Protein AF-A0AAX2J5R1-F1 (afdb_monomer)

Organism: Kingella kingae (NCBI:txid504)

Secondary structure (DSSP, 8-state):
-PPPSS--HHHHHHHHHHHHHHHHTT-BTPPPGGGHHHHHHHHHHHHGGG-SS--HHHHTTHHHHHHHHHHTS-SBPPPHHHHHHH-PPPPPPHHHHHHSS-PPPPPHHHHHHHHHHHHHHHHHHHHHT-----S----

Foldseek 3Di:
DAFDPFDDPLVLVLVLVLLVLLVVVVAAPDDDPVCSVVVSVVLRVLCRVLPSDDDCVFQNCQLNQLSVVCVVDPRHRDDSVSSSVSRDDGDPDVVVVVVVPPDPDDDPVRVVVVVVVVVVVVVVVVVVVDDDPPDDDDD

Radius of gyration: 28.24 Å; Cα contacts (8 Å, |Δi|>4): 88; chains: 1; bounding box: 69×56×60 Å

Solvent-accessible surface area (backbone atoms only — not comparable to full-atom values): 8626 Å² total; per-residue (Å²): 135,77,65,57,94,65,72,56,69,75,59,44,50,43,51,50,55,41,50,49,56,55,59,72,66,64,31,58,82,52,78,62,85,87,45,52,65,61,48,51,54,55,47,51,63,66,52,38,80,80,42,67,68,91,48,66,91,61,44,68,59,30,61,54,47,6,42,58,55,51,65,76,73,56,79,44,49,82,52,68,72,61,38,60,72,46,42,59,78,68,70,76,54,75,64,56,64,60,63,68,54,68,73,74,81,74,50,73,71,54,51,51,52,51,51,54,50,50,52,53,51,53,53,50,52,58,54,70,70,59,73,85,93,78,87,87,78,88,132

Mean predicted aligned error: 13.63 Å

Sequence (139 aa):
MKPPRKMPDWAYNQMIEGLQKLLVLRLQGAPPADAIVALASVWEEALIPHTWFYDRDLDHNRLPTAFKRVIQHAEKWVQPAQVIREIPPRSESAVSGLIEQKQPALSEAERERNRQYIQQLLNTIARAKRPNDSEFTSN

Structure (mmCIF, N/CA/C/O backbone):
data_AF-A0AAX2J5R1-F1
#
_entry.id   AF-A0AAX2J5R1-F1
#
loop_
_atom_site.group_PDB
_atom_site.id
_atom_site.type_symbol
_atom_site.label_atom_id
_atom_site.label_alt_id
_atom_site.label_comp_id
_atom_site.label_asym_id
_atom_site.label_entity_id
_atom_site.label_seq_id
_atom_site.pdbx_PDB_ins_code
_atom_site.Cartn_x
_atom_site.Cartn_y
_atom_site.Cartn_z
_atom_site.occupancy
_atom_site.B_iso_or_equiv
_atom_site.auth_seq_id
_atom_site.auth_comp_id
_atom_site.auth_asym_id
_atom_site.auth_atom_id
_atom_site.pdbx_PDB_model_num
ATOM 1 N N . MET A 1 1 ? -18.623 11.576 6.889 1.00 58.16 1 MET A N 1
ATOM 2 C CA . MET A 1 1 ? -17.312 12.149 6.493 1.00 58.16 1 MET A CA 1
ATOM 3 C C . MET A 1 1 ? -17.075 11.849 5.019 1.00 58.16 1 MET A C 1
ATOM 5 O O . MET A 1 1 ? -17.608 10.855 4.558 1.00 58.16 1 MET A O 1
ATOM 9 N N . LYS A 1 2 ? -16.384 12.709 4.262 1.00 58.34 2 LYS A N 1
ATOM 10 C CA . LYS A 1 2 ? -16.051 12.441 2.847 1.00 58.34 2 LYS A CA 1
ATOM 11 C C . LYS A 1 2 ? -14.766 11.595 2.786 1.00 58.34 2 LYS A C 1
ATOM 13 O O . LYS A 1 2 ? -13.919 11.817 3.651 1.00 58.34 2 LYS A O 1
ATOM 18 N N . PRO A 1 3 ? -14.611 10.674 1.817 1.00 63.94 3 PRO A N 1
ATOM 19 C CA . PRO A 1 3 ? -13.367 9.922 1.658 1.00 63.94 3 PRO A CA 1
ATOM 20 C C . PRO A 1 3 ? -12.181 10.877 1.429 1.00 63.94 3 PRO A C 1
ATOM 22 O O . PRO A 1 3 ? -12.381 11.973 0.880 1.00 63.94 3 PRO A O 1
ATOM 25 N N . PRO A 1 4 ? -10.961 10.504 1.858 1.00 68.88 4 PRO A N 1
ATOM 26 C CA . PRO A 1 4 ? -9.776 11.315 1.624 1.00 68.88 4 PRO A CA 1
ATOM 27 C C . PRO A 1 4 ? -9.576 11.506 0.120 1.00 68.88 4 PRO A C 1
ATOM 29 O O . PRO A 1 4 ? -9.775 10.588 -0.664 1.00 68.88 4 PRO A O 1
ATOM 32 N N . ARG A 1 5 ? -9.210 12.721 -0.296 1.00 80.81 5 ARG A N 1
ATOM 33 C CA . ARG A 1 5 ? -8.926 13.025 -1.713 1.00 80.81 5 ARG A CA 1
ATOM 34 C C . ARG A 1 5 ? -7.490 12.695 -2.117 1.00 80.81 5 ARG A C 1
ATOM 36 O O . ARG A 1 5 ? -7.199 12.691 -3.305 1.00 80.81 5 ARG A O 1
ATOM 43 N N . LYS A 1 6 ? -6.615 12.505 -1.127 1.00 87.25 6 LYS A N 1
ATOM 44 C CA . LYS A 1 6 ? -5.189 12.199 -1.255 1.00 87.25 6 LYS A CA 1
ATOM 45 C C . LYS A 1 6 ? -4.742 11.343 -0.080 1.00 87.25 6 LYS A C 1
ATOM 47 O O . LYS A 1 6 ? -5.335 11.434 1.001 1.00 87.25 6 LYS A O 1
ATOM 52 N N . MET A 1 7 ? -3.699 10.552 -0.283 1.00 91.69 7 MET A N 1
ATOM 53 C CA . MET A 1 7 ? -3.024 9.870 0.814 1.00 91.69 7 MET A CA 1
ATOM 54 C C . MET A 1 7 ? -2.271 10.874 1.695 1.00 91.69 7 MET A C 1
ATOM 56 O O . MET A 1 7 ? -1.771 11.877 1.188 1.00 91.69 7 MET A O 1
ATOM 60 N N . PRO A 1 8 ? -2.144 10.623 3.008 1.00 93.06 8 PRO A N 1
ATOM 61 C CA . PRO A 1 8 ? -1.163 11.338 3.814 1.00 93.06 8 PRO A CA 1
ATOM 62 C C . PRO A 1 8 ? 0.259 10.960 3.374 1.00 93.06 8 PRO A C 1
ATOM 64 O O . PRO A 1 8 ? 0.503 9.811 3.000 1.00 93.06 8 PRO A O 1
ATOM 67 N N . ASP A 1 9 ? 1.208 11.892 3.498 1.00 94.81 9 ASP A N 1
ATOM 68 C CA . ASP A 1 9 ? 2.588 11.737 3.005 1.00 94.81 9 ASP A CA 1
ATOM 69 C C . ASP A 1 9 ? 3.258 10.434 3.458 1.00 94.81 9 ASP A C 1
ATOM 71 O O . ASP A 1 9 ? 3.946 9.774 2.685 1.00 94.81 9 ASP A O 1
ATOM 75 N N . TRP A 1 10 ? 3.026 10.011 4.704 1.00 94.75 10 TRP A N 1
ATOM 76 C CA . TRP A 1 10 ? 3.605 8.772 5.223 1.00 94.75 10 TRP A CA 1
ATOM 77 C C . TRP A 1 10 ? 3.081 7.523 4.496 1.00 94.75 10 TRP A C 1
ATOM 79 O O . TRP A 1 10 ? 3.854 6.599 4.257 1.00 94.75 10 TRP A O 1
ATOM 89 N N . ALA A 1 11 ? 1.798 7.486 4.124 1.00 94.38 11 ALA A N 1
ATOM 90 C CA . ALA A 1 11 ? 1.197 6.361 3.406 1.00 94.38 11 ALA A CA 1
ATOM 91 C C . ALA A 1 11 ? 1.569 6.415 1.921 1.00 94.38 11 ALA A C 1
ATOM 93 O O . ALA A 1 11 ? 1.868 5.387 1.313 1.00 94.38 11 ALA A O 1
ATOM 94 N N . TYR A 1 12 ? 1.622 7.627 1.361 1.00 95.31 12 TYR A N 1
ATOM 95 C CA . TYR A 1 12 ? 2.109 7.865 0.009 1.00 95.31 12 TYR A CA 1
ATOM 96 C C . TYR A 1 12 ? 3.553 7.368 -0.155 1.00 95.31 12 TYR A C 1
ATOM 98 O O . TYR A 1 12 ? 3.846 6.617 -1.081 1.00 95.31 12 TYR A O 1
ATOM 106 N N . ASN A 1 13 ? 4.446 7.681 0.787 1.00 96.06 13 ASN A N 1
ATOM 107 C CA . ASN A 1 13 ? 5.833 7.207 0.751 1.00 96.06 13 ASN A CA 1
ATOM 108 C C . ASN A 1 13 ? 5.925 5.675 0.794 1.00 96.06 13 ASN A C 1
ATOM 110 O O . ASN A 1 13 ? 6.693 5.088 0.037 1.00 96.06 13 ASN A O 1
ATOM 114 N N . GLN A 1 14 ? 5.087 5.007 1.592 1.00 96.25 14 GLN A N 1
ATOM 115 C CA . GLN A 1 14 ? 5.017 3.540 1.613 1.00 96.25 14 GLN A CA 1
ATOM 116 C C . GLN A 1 14 ? 4.546 2.948 0.283 1.00 96.25 14 GLN A C 1
ATOM 118 O O . GLN A 1 14 ? 5.052 1.909 -0.147 1.00 96.25 14 GLN A O 1
ATOM 123 N N . MET A 1 15 ? 3.585 3.601 -0.376 1.00 96.38 15 MET A N 1
ATOM 124 C CA . MET A 1 15 ? 3.161 3.227 -1.722 1.00 96.38 15 MET A CA 1
ATOM 125 C C . MET A 1 15 ? 4.324 3.362 -2.710 1.00 96.38 15 MET A C 1
ATOM 127 O O . MET A 1 15 ? 4.589 2.422 -3.457 1.00 96.38 15 MET A O 1
ATOM 131 N N . ILE A 1 16 ? 5.051 4.483 -2.685 1.00 96.50 16 ILE A N 1
ATOM 132 C CA . ILE A 1 16 ? 6.218 4.709 -3.549 1.00 96.50 16 ILE A CA 1
ATOM 133 C C . ILE A 1 16 ? 7.304 3.654 -3.310 1.00 96.50 16 ILE A C 1
ATOM 135 O O . ILE A 1 16 ? 7.795 3.068 -4.272 1.00 96.50 16 ILE A O 1
ATOM 139 N N . GLU A 1 17 ? 7.640 3.344 -2.058 1.00 96.44 17 GLU A N 1
ATOM 140 C CA . GLU A 1 17 ? 8.600 2.282 -1.727 1.00 96.44 17 GLU A CA 1
ATOM 141 C C . GLU A 1 17 ? 8.151 0.908 -2.253 1.00 96.44 17 GLU A C 1
ATOM 143 O O . GLU A 1 17 ? 8.959 0.120 -2.751 1.00 96.44 17 GLU A O 1
ATOM 148 N N . GLY A 1 18 ? 6.855 0.601 -2.156 1.00 96.25 18 GLY A N 1
ATOM 149 C CA . GLY A 1 18 ? 6.265 -0.612 -2.720 1.00 96.25 18 GLY A CA 1
ATOM 150 C C . GLY A 1 18 ? 6.390 -0.678 -4.243 1.00 96.25 18 GLY A C 1
ATOM 151 O O . GLY A 1 18 ? 6.833 -1.691 -4.789 1.00 96.25 18 GLY A O 1
ATOM 152 N N . LEU A 1 19 ? 6.071 0.421 -4.928 1.00 96.00 19 LEU A N 1
ATOM 153 C CA . LEU A 1 19 ? 6.209 0.549 -6.380 1.00 96.00 19 LEU A CA 1
ATOM 154 C C . LEU A 1 19 ? 7.664 0.416 -6.835 1.00 96.00 19 LEU A C 1
ATOM 156 O O . LEU A 1 19 ? 7.939 -0.275 -7.814 1.00 96.00 19 LEU A O 1
ATOM 160 N N . GLN A 1 20 ? 8.606 1.015 -6.107 1.00 95.00 20 GLN A N 1
ATOM 161 C CA . GLN A 1 20 ? 10.036 0.876 -6.381 1.00 95.00 20 GLN A CA 1
ATOM 162 C C . GLN A 1 20 ? 10.482 -0.588 -6.313 1.00 95.00 20 GLN A C 1
ATOM 164 O O . GLN A 1 20 ? 11.194 -1.044 -7.206 1.00 95.00 20 GLN A O 1
ATOM 169 N N . LYS A 1 21 ? 10.013 -1.357 -5.318 1.00 94.94 21 LYS A N 1
ATOM 170 C CA . LYS A 1 21 ? 10.299 -2.802 -5.229 1.00 94.94 21 LYS A CA 1
ATOM 171 C C . LYS A 1 21 ? 9.797 -3.551 -6.462 1.00 94.94 21 LYS A C 1
ATOM 173 O O . LYS A 1 21 ? 10.544 -4.345 -7.023 1.00 94.94 21 LYS A O 1
ATOM 178 N N . LEU A 1 22 ? 8.576 -3.269 -6.922 1.00 95.06 22 LEU A N 1
ATOM 179 C CA . LEU A 1 22 ? 8.032 -3.881 -8.141 1.00 95.06 22 LEU A CA 1
ATOM 180 C C . LEU A 1 22 ? 8.846 -3.516 -9.390 1.00 95.06 22 LEU A C 1
ATOM 182 O O . LEU A 1 22 ? 9.122 -4.381 -10.221 1.00 95.06 22 LEU A O 1
ATOM 186 N N . LEU A 1 23 ? 9.259 -2.253 -9.521 1.00 93.50 23 LEU A N 1
ATOM 187 C CA . LEU A 1 23 ? 10.062 -1.778 -10.654 1.00 93.50 23 LEU A CA 1
ATOM 188 C C . LEU A 1 23 ? 11.450 -2.431 -10.698 1.00 93.50 23 LEU A C 1
ATOM 190 O O . LEU A 1 23 ? 11.943 -2.749 -11.782 1.00 93.50 23 LEU A O 1
ATOM 194 N N . VAL A 1 24 ? 12.063 -2.675 -9.536 1.00 93.50 24 VAL A N 1
ATOM 195 C CA . VAL A 1 24 ? 13.361 -3.362 -9.426 1.00 93.50 24 VAL A CA 1
ATOM 196 C C . VAL A 1 24 ? 13.287 -4.804 -9.931 1.00 93.50 24 VAL A C 1
ATOM 198 O O . VAL A 1 24 ? 14.243 -5.269 -10.547 1.00 93.50 24 VAL A O 1
ATOM 201 N N . LEU A 1 25 ? 12.156 -5.492 -9.749 1.00 92.75 25 LEU A N 1
ATOM 202 C CA . LEU A 1 25 ? 11.974 -6.868 -10.230 1.00 92.75 25 LEU A CA 1
ATOM 203 C C . LEU A 1 25 ? 11.920 -6.981 -11.762 1.00 92.75 25 LEU A C 1
ATOM 205 O O . LEU A 1 25 ? 12.078 -8.081 -12.283 1.00 92.75 25 LEU A O 1
ATOM 209 N N . ARG A 1 26 ? 11.690 -5.871 -12.486 1.00 91.50 26 ARG A N 1
ATOM 210 C CA . ARG A 1 26 ? 11.619 -5.829 -13.963 1.00 91.50 26 ARG A CA 1
ATOM 211 C C . ARG A 1 26 ? 10.681 -6.892 -14.555 1.00 91.50 26 ARG A C 1
ATOM 213 O O . ARG A 1 26 ? 10.963 -7.478 -15.598 1.00 91.50 26 ARG A O 1
ATOM 220 N N . LEU A 1 27 ? 9.559 -7.130 -13.878 1.00 92.50 27 LEU A N 1
ATOM 221 C CA . LEU A 1 27 ? 8.585 -8.149 -14.262 1.00 92.50 27 LEU A CA 1
ATOM 222 C C . LEU A 1 27 ? 8.027 -7.894 -15.666 1.00 92.50 27 LEU A C 1
ATOM 224 O O . LEU A 1 27 ? 7.902 -6.751 -16.111 1.00 92.50 27 LEU A O 1
ATOM 228 N N . GLN A 1 28 ? 7.624 -8.966 -16.349 1.00 95.38 28 GLN A N 1
ATOM 229 C CA . GLN A 1 28 ? 6.971 -8.849 -17.649 1.00 95.38 28 GLN A CA 1
ATOM 230 C C . GLN A 1 28 ? 5.726 -7.951 -17.544 1.00 95.38 28 GLN A C 1
ATOM 232 O O . GLN A 1 28 ? 4.866 -8.163 -16.687 1.00 95.38 28 GLN A O 1
ATOM 237 N N . GLY A 1 29 ? 5.627 -6.965 -18.439 1.00 93.94 29 GLY A N 1
ATOM 238 C CA . GLY A 1 29 ? 4.540 -5.982 -18.440 1.00 93.94 29 GLY A CA 1
ATOM 239 C C . GLY A 1 29 ? 4.752 -4.805 -17.485 1.00 93.94 29 GLY A C 1
ATOM 240 O O . GLY A 1 29 ? 3.811 -4.045 -17.269 1.00 93.94 29 GLY A O 1
ATOM 241 N N . ALA A 1 30 ? 5.950 -4.652 -16.905 1.00 92.94 30 ALA A N 1
ATOM 242 C CA . ALA A 1 30 ? 6.279 -3.483 -16.100 1.00 92.94 30 ALA A CA 1
ATOM 243 C C . ALA A 1 30 ? 6.200 -2.192 -16.938 1.00 92.94 30 ALA A C 1
ATOM 245 O O . ALA A 1 30 ? 6.584 -2.197 -18.112 1.00 92.94 30 ALA A O 1
ATOM 246 N N . PRO A 1 31 ? 5.726 -1.084 -16.346 1.00 91.81 31 PRO A N 1
ATOM 247 C CA . PRO A 1 31 ? 5.688 0.205 -17.017 1.00 91.81 31 PRO A CA 1
ATOM 248 C C . PRO A 1 31 ? 7.109 0.711 -17.315 1.00 91.81 31 PRO A C 1
ATOM 250 O O . PRO A 1 31 ? 8.069 0.327 -16.634 1.00 91.81 31 PRO A O 1
ATOM 253 N N . PRO A 1 32 ? 7.265 1.589 -18.319 1.00 88.69 32 PRO A N 1
ATOM 254 C CA . PRO A 1 32 ? 8.552 2.195 -18.622 1.00 88.69 32 PRO A CA 1
ATOM 255 C C . PRO A 1 32 ? 8.993 3.145 -17.494 1.00 88.69 32 PRO A C 1
ATOM 257 O O . PRO A 1 32 ? 8.185 3.633 -16.701 1.00 88.69 32 PRO A O 1
ATOM 260 N N . ALA A 1 33 ? 10.303 3.385 -17.394 1.00 79.31 33 ALA A N 1
ATOM 261 C CA . ALA A 1 33 ? 10.897 4.114 -16.268 1.00 79.31 33 ALA A CA 1
ATOM 262 C C . ALA A 1 33 ? 10.506 5.603 -16.216 1.00 79.31 33 ALA A C 1
ATOM 264 O O . ALA A 1 33 ? 10.548 6.215 -15.155 1.00 79.31 33 ALA A O 1
ATOM 265 N N . ASP A 1 34 ? 10.114 6.188 -17.340 1.00 85.94 34 ASP A N 1
ATOM 266 C CA . ASP A 1 34 ? 9.620 7.562 -17.447 1.00 85.94 34 ASP A CA 1
ATOM 267 C C . ASP A 1 34 ? 8.155 7.712 -16.994 1.00 85.94 34 ASP A C 1
ATOM 269 O O . ASP A 1 34 ? 7.714 8.817 -16.683 1.00 85.94 34 ASP A O 1
ATOM 273 N N . ALA A 1 35 ? 7.410 6.610 -16.853 1.00 89.44 35 ALA A N 1
ATOM 274 C CA . ALA A 1 35 ? 6.014 6.621 -16.417 1.00 89.44 35 ALA A CA 1
ATOM 275 C C . ALA A 1 35 ? 5.827 6.626 -14.885 1.00 89.44 35 ALA A C 1
ATOM 277 O O . ALA A 1 35 ? 4.696 6.504 -14.418 1.00 89.44 35 ALA A O 1
ATOM 278 N N . ILE A 1 36 ? 6.890 6.774 -14.081 1.00 86.69 36 ILE A N 1
ATOM 279 C CA . ILE A 1 36 ? 6.828 6.651 -12.608 1.00 86.69 36 ILE A CA 1
ATOM 280 C C . ILE A 1 36 ? 5.820 7.622 -11.978 1.00 86.69 36 ILE A C 1
ATOM 282 O O . ILE A 1 36 ? 5.068 7.228 -11.088 1.00 86.69 36 ILE A O 1
ATOM 286 N N . VAL A 1 37 ? 5.775 8.876 -12.439 1.00 89.69 37 VAL A N 1
ATOM 287 C CA . VAL A 1 37 ? 4.858 9.888 -11.883 1.00 89.69 37 VAL A CA 1
ATOM 288 C C . VAL A 1 37 ? 3.403 9.518 -12.170 1.00 89.69 37 VAL A C 1
ATOM 2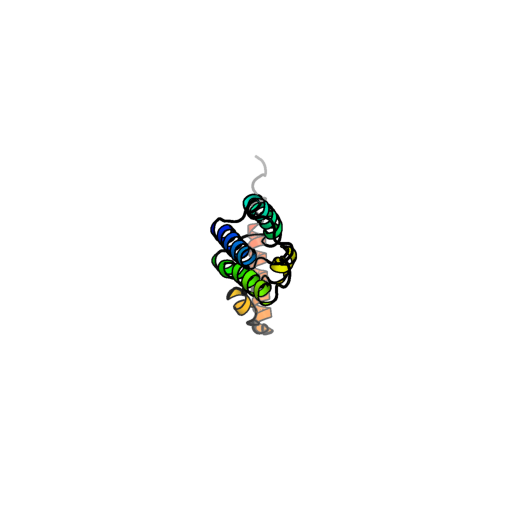90 O O . VAL A 1 37 ? 2.581 9.498 -11.258 1.00 89.69 37 VAL A O 1
ATOM 293 N N . ALA A 1 38 ? 3.098 9.158 -13.420 1.00 92.56 38 ALA A N 1
ATOM 294 C CA . ALA A 1 38 ? 1.756 8.735 -13.815 1.00 92.56 38 ALA A CA 1
ATOM 295 C C . ALA A 1 38 ? 1.336 7.447 -13.089 1.00 92.56 38 ALA A C 1
ATOM 297 O O . ALA A 1 38 ? 0.203 7.335 -12.625 1.00 92.56 38 ALA A O 1
ATOM 298 N N . LEU A 1 39 ? 2.269 6.503 -12.932 1.00 94.12 39 LEU A N 1
ATOM 299 C CA 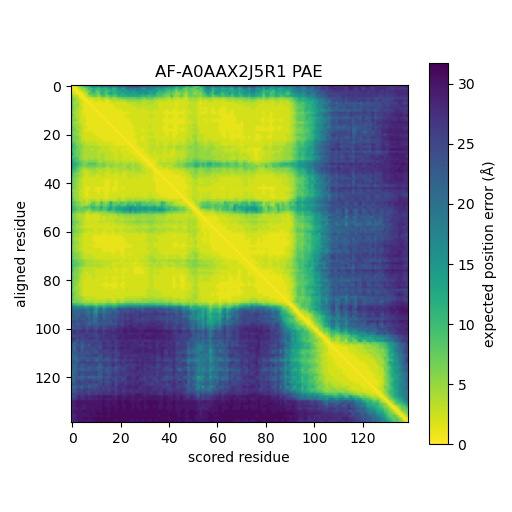. LEU A 1 39 ? 2.060 5.275 -12.176 1.00 94.12 39 LEU A CA 1
ATOM 300 C C . LEU A 1 39 ? 1.682 5.581 -10.724 1.00 94.12 39 LEU A C 1
ATOM 302 O O . LEU A 1 39 ? 0.680 5.061 -10.243 1.00 94.12 39 LEU A O 1
ATOM 306 N N . ALA A 1 40 ? 2.439 6.440 -10.040 1.00 94.00 40 ALA A N 1
ATOM 307 C CA . ALA A 1 40 ? 2.148 6.820 -8.661 1.00 94.00 40 ALA A CA 1
ATOM 308 C C . ALA A 1 40 ? 0.753 7.445 -8.519 1.00 94.00 40 ALA A C 1
ATOM 310 O O . ALA A 1 40 ? 0.018 7.064 -7.612 1.00 94.00 40 ALA A O 1
ATOM 311 N N . SER A 1 41 ? 0.354 8.334 -9.436 1.00 93.38 41 SER A N 1
ATOM 312 C CA . SER A 1 41 ? -0.983 8.946 -9.418 1.00 93.38 41 SER A CA 1
ATOM 313 C C . SER A 1 41 ? -2.108 7.922 -9.591 1.00 93.38 41 SER A C 1
ATOM 315 O O . SER A 1 41 ? -3.066 7.936 -8.824 1.00 93.38 41 SER A O 1
ATOM 317 N N . VAL A 1 42 ? -1.975 6.994 -10.547 1.00 94.38 42 VAL A N 1
ATOM 318 C CA . VAL A 1 42 ? -2.972 5.928 -10.773 1.00 94.38 42 VAL A CA 1
ATOM 319 C C . VAL A 1 42 ? -3.082 5.006 -9.557 1.00 94.38 42 VAL A C 1
ATOM 321 O O . VAL A 1 42 ? -4.175 4.591 -9.175 1.00 94.38 42 VAL A O 1
ATOM 324 N N . TRP A 1 43 ? -1.953 4.678 -8.928 1.00 95.38 43 TRP A N 1
ATOM 325 C CA . TRP A 1 43 ? -1.942 3.838 -7.734 1.00 95.38 43 TRP A CA 1
ATOM 326 C C . TRP A 1 43 ? -2.516 4.545 -6.508 1.00 95.38 43 TRP A C 1
ATOM 328 O O . TRP A 1 43 ? -3.236 3.909 -5.737 1.00 95.38 43 TRP A O 1
ATOM 338 N N . GLU A 1 44 ? -2.250 5.843 -6.348 1.00 94.25 44 GLU A N 1
ATOM 339 C CA . GLU A 1 44 ? -2.845 6.647 -5.282 1.00 94.25 44 GLU A CA 1
ATOM 340 C C . GLU A 1 44 ? -4.375 6.643 -5.408 1.00 94.25 44 GLU A C 1
ATOM 342 O O . GLU A 1 44 ? -5.079 6.320 -4.448 1.00 94.25 44 GLU A O 1
ATOM 347 N N . GLU A 1 45 ? -4.882 6.909 -6.616 1.00 92.94 45 GLU A N 1
ATOM 348 C CA . GLU A 1 45 ? -6.314 6.899 -6.924 1.00 92.94 45 GLU A CA 1
ATOM 349 C C . GLU A 1 45 ? -6.956 5.534 -6.649 1.00 92.94 45 GLU A C 1
ATOM 351 O O . GLU A 1 45 ? -8.024 5.464 -6.041 1.00 92.94 45 GLU A O 1
ATOM 356 N N . ALA A 1 46 ? -6.293 4.441 -7.032 1.00 92.94 46 ALA A N 1
ATOM 357 C CA . ALA A 1 46 ? -6.812 3.093 -6.826 1.00 92.94 46 ALA A CA 1
ATOM 358 C C . ALA A 1 46 ? -6.872 2.685 -5.343 1.00 92.94 46 ALA A C 1
ATOM 360 O O . ALA A 1 46 ? -7.756 1.929 -4.948 1.00 92.94 46 ALA A O 1
ATOM 361 N N . LEU A 1 47 ? -5.936 3.151 -4.513 1.00 91.00 47 LEU A N 1
ATOM 362 C CA . LEU A 1 47 ? -5.803 2.724 -3.115 1.00 91.00 47 LEU A CA 1
ATOM 363 C C . LEU A 1 47 ? -6.634 3.569 -2.132 1.00 91.00 47 LEU A C 1
ATOM 365 O O . LEU A 1 47 ? -7.045 3.055 -1.088 1.00 91.00 47 LEU A O 1
ATOM 369 N N . ILE A 1 48 ? -6.914 4.835 -2.455 1.00 86.88 48 ILE A N 1
ATOM 370 C CA . ILE A 1 48 ? -7.708 5.752 -1.617 1.00 86.88 48 ILE A CA 1
ATOM 371 C C . ILE A 1 48 ? -9.090 5.185 -1.223 1.00 86.88 48 ILE A C 1
ATOM 373 O O . ILE A 1 48 ? -9.416 5.216 -0.033 1.00 86.88 48 ILE A O 1
ATOM 377 N N . PRO A 1 49 ? -9.911 4.626 -2.141 1.00 78.81 49 PRO A N 1
ATOM 378 C CA . PRO A 1 49 ? -11.245 4.118 -1.805 1.00 78.81 49 PRO A CA 1
ATOM 379 C C . PRO A 1 49 ? -11.244 2.997 -0.759 1.00 78.81 49 PRO A C 1
ATOM 381 O O . PRO A 1 49 ? -12.247 2.785 -0.080 1.00 78.81 49 PRO A O 1
ATOM 384 N N . HIS A 1 50 ? -10.120 2.294 -0.599 1.00 73.25 50 HIS A N 1
ATOM 385 C CA . HIS A 1 50 ? -9.976 1.190 0.350 1.00 73.25 50 HIS A CA 1
ATOM 386 C C . HIS A 1 50 ? -9.625 1.644 1.770 1.00 73.25 50 HIS A C 1
ATOM 388 O O . HIS A 1 50 ? -9.578 0.821 2.685 1.00 73.25 50 HIS A O 1
ATOM 394 N N . THR A 1 51 ? -9.415 2.947 1.974 1.00 68.69 51 THR A N 1
ATOM 395 C CA . THR A 1 51 ? -9.123 3.517 3.287 1.00 68.69 51 THR A CA 1
ATOM 396 C C . THR A 1 51 ? -9.968 4.772 3.502 1.00 68.69 51 THR A C 1
ATOM 398 O O . THR A 1 51 ? -9.583 5.880 3.145 1.00 68.69 51 THR A O 1
ATOM 401 N N . TRP A 1 52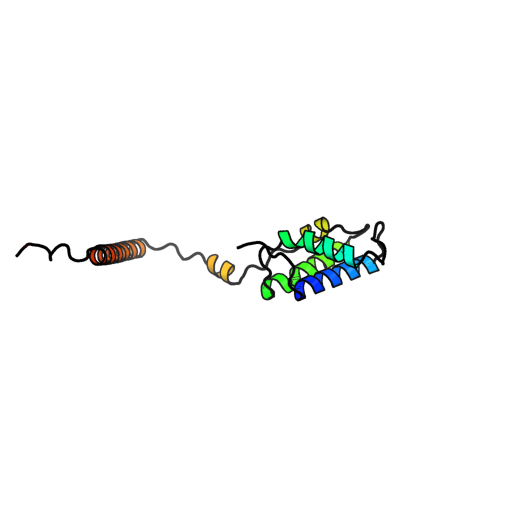 ? -11.136 4.610 4.133 1.00 68.88 52 TRP A N 1
ATOM 402 C CA . TRP A 1 52 ? -12.049 5.730 4.417 1.00 68.88 52 TRP A CA 1
ATOM 403 C C . TRP A 1 52 ? -11.428 6.822 5.308 1.00 68.88 52 TRP A C 1
ATOM 405 O O . TRP A 1 52 ? -11.854 7.974 5.284 1.00 68.88 52 TRP A O 1
ATOM 415 N N . PHE A 1 53 ? -10.427 6.459 6.107 1.00 81.50 53 PHE A N 1
ATOM 416 C CA . PHE A 1 53 ? -9.659 7.344 6.977 1.00 81.50 53 PHE A CA 1
ATOM 417 C C . PHE A 1 53 ? -8.309 6.691 7.251 1.00 81.50 53 PHE A C 1
ATOM 419 O O . PHE A 1 53 ? -8.313 5.517 7.590 1.00 81.50 53 PHE A O 1
ATOM 426 N N . TYR A 1 54 ? -7.194 7.409 7.147 1.00 85.31 54 TYR A N 1
ATOM 427 C CA . TYR A 1 54 ? -5.869 6.868 7.459 1.00 85.31 54 TYR A CA 1
ATOM 428 C C . TYR A 1 54 ? -5.532 7.086 8.934 1.00 85.31 54 TYR A C 1
ATOM 430 O O . TYR A 1 54 ? -5.439 8.227 9.381 1.00 85.31 54 TYR A O 1
ATOM 438 N N . ASP A 1 55 ? -5.300 6.000 9.662 1.00 89.25 55 ASP A N 1
ATOM 439 C CA . ASP A 1 55 ? -4.831 6.016 11.044 1.00 89.25 55 ASP A CA 1
ATOM 440 C C . ASP A 1 55 ? -3.395 5.494 11.073 1.00 89.25 55 ASP A C 1
ATOM 442 O O . ASP A 1 55 ? -3.151 4.334 10.752 1.00 89.25 55 ASP A O 1
ATOM 446 N N . ARG A 1 56 ? -2.424 6.341 11.422 1.00 89.31 56 ARG A N 1
ATOM 447 C CA . ARG A 1 56 ? -1.011 5.949 11.344 1.00 89.31 56 ARG A CA 1
ATOM 448 C C . ARG A 1 56 ? -0.696 4.763 12.259 1.00 89.31 56 ARG A C 1
ATOM 450 O O . ARG A 1 56 ? 0.028 3.864 11.837 1.00 89.31 56 ARG A O 1
ATOM 457 N N . ASP A 1 57 ? -1.254 4.719 13.461 1.00 88.62 57 ASP A N 1
ATOM 458 C CA . ASP A 1 57 ? -0.937 3.672 14.434 1.00 88.62 57 ASP A CA 1
ATOM 459 C C . ASP A 1 57 ? -1.484 2.319 13.973 1.00 88.62 57 ASP A C 1
ATOM 461 O O . ASP A 1 57 ? -0.793 1.304 14.064 1.00 88.62 57 ASP A O 1
ATOM 465 N N . LEU A 1 58 ? -2.673 2.311 13.366 1.00 88.62 58 LEU A N 1
ATOM 466 C CA . LEU A 1 58 ? -3.306 1.088 12.864 1.00 88.62 58 LEU A CA 1
ATOM 467 C C . LEU A 1 58 ? -2.855 0.688 11.451 1.00 88.62 58 LEU A C 1
ATOM 469 O O . LEU A 1 58 ? -2.875 -0.497 11.108 1.00 88.62 58 LEU A O 1
ATOM 473 N N . ASP A 1 59 ? -2.478 1.650 10.607 1.00 90.56 59 ASP A N 1
ATOM 474 C CA . ASP A 1 59 ? -2.290 1.421 9.172 1.00 90.56 59 ASP A CA 1
ATOM 475 C C . ASP A 1 59 ? -0.824 1.392 8.716 1.00 90.56 59 ASP A C 1
ATOM 477 O O . ASP A 1 59 ? -0.560 0.864 7.632 1.00 90.56 59 ASP A O 1
ATOM 481 N N . HIS A 1 60 ? 0.136 1.874 9.519 1.00 90.44 60 HIS A N 1
ATOM 482 C CA . HIS A 1 60 ? 1.538 2.032 9.093 1.00 90.44 60 HIS A CA 1
ATOM 483 C C . HIS A 1 60 ? 2.191 0.763 8.525 1.00 90.44 60 HIS A C 1
ATOM 485 O O . HIS A 1 60 ? 3.072 0.872 7.682 1.00 90.44 60 HIS A O 1
ATOM 491 N N . ASN A 1 61 ? 1.786 -0.440 8.937 1.00 92.25 61 ASN A N 1
ATOM 492 C CA . ASN A 1 61 ? 2.384 -1.681 8.427 1.00 92.25 61 ASN A CA 1
ATOM 493 C C . ASN A 1 61 ? 1.531 -2.401 7.382 1.00 92.25 61 ASN A C 1
ATOM 495 O O . ASN A 1 61 ? 1.990 -3.382 6.791 1.00 92.25 61 ASN A O 1
ATOM 499 N N . ARG A 1 62 ? 0.304 -1.943 7.118 1.00 94.38 62 ARG A N 1
ATOM 500 C CA . ARG A 1 62 ? -0.651 -2.694 6.292 1.00 94.38 62 ARG A CA 1
ATOM 501 C C . ARG A 1 62 ? -0.252 -2.692 4.820 1.00 94.38 62 ARG A C 1
ATOM 503 O O . ARG A 1 62 ? -0.109 -3.758 4.224 1.00 94.38 62 ARG A O 1
ATOM 510 N N . LEU A 1 63 ? -0.009 -1.512 4.250 1.00 94.94 63 LEU A N 1
ATOM 511 C CA . LEU A 1 63 ? 0.388 -1.385 2.848 1.00 94.94 63 LEU A CA 1
ATOM 512 C C . LEU A 1 63 ? 1.783 -1.988 2.574 1.00 94.94 63 LEU A C 1
ATOM 514 O O . LEU A 1 63 ? 1.896 -2.782 1.637 1.00 94.94 63 LEU A O 1
ATOM 518 N N . PRO A 1 64 ? 2.821 -1.751 3.408 1.00 96.69 64 PRO A N 1
ATOM 519 C CA . PRO A 1 64 ? 4.101 -2.450 3.268 1.00 96.69 64 PRO A CA 1
ATOM 520 C C . PRO A 1 64 ? 3.979 -3.979 3.312 1.00 96.69 64 PRO A C 1
ATOM 522 O O . PRO A 1 64 ? 4.653 -4.674 2.548 1.00 96.69 64 PRO A O 1
ATOM 525 N N . THR A 1 65 ? 3.105 -4.514 4.172 1.00 97.12 65 THR A N 1
ATOM 526 C CA . THR A 1 65 ? 2.845 -5.960 4.263 1.00 97.12 65 THR A CA 1
ATOM 527 C C . THR A 1 65 ? 2.208 -6.495 2.984 1.00 97.12 65 THR A C 1
ATOM 529 O O . THR A 1 65 ? 2.641 -7.534 2.490 1.00 97.12 65 THR A O 1
ATOM 532 N N . ALA A 1 66 ? 1.238 -5.777 2.414 1.00 97.06 66 ALA A N 1
ATOM 533 C CA . ALA A 1 66 ? 0.605 -6.149 1.151 1.00 97.06 66 ALA A CA 1
ATOM 534 C C . ALA A 1 66 ? 1.626 -6.233 0.008 1.00 97.06 66 ALA A C 1
ATOM 536 O O . ALA A 1 66 ? 1.711 -7.251 -0.677 1.00 97.06 66 ALA A O 1
ATOM 537 N N . PHE A 1 67 ? 2.475 -5.206 -0.134 1.00 97.81 67 PHE A N 1
ATOM 538 C CA . PHE A 1 67 ? 3.566 -5.215 -1.110 1.00 97.81 67 PHE A CA 1
ATOM 539 C C . PHE A 1 67 ? 4.535 -6.377 -0.873 1.00 97.81 67 PHE A C 1
ATOM 541 O O . PHE A 1 67 ? 4.902 -7.063 -1.821 1.00 97.81 67 PHE A O 1
ATOM 548 N N . LYS A 1 68 ? 4.921 -6.642 0.384 1.00 97.62 68 LYS A N 1
ATOM 549 C CA . LYS A 1 68 ? 5.793 -7.775 0.730 1.00 97.62 68 LYS A CA 1
ATOM 550 C C . LYS A 1 68 ? 5.185 -9.121 0.327 1.00 97.62 68 LYS A C 1
ATOM 552 O O . LYS A 1 68 ? 5.934 -9.989 -0.105 1.00 97.62 68 LYS A O 1
ATOM 557 N N . ARG A 1 69 ? 3.871 -9.304 0.479 1.00 97.75 69 ARG A N 1
ATOM 558 C CA . ARG A 1 69 ? 3.178 -10.538 0.082 1.00 97.75 69 ARG A CA 1
ATOM 559 C C . ARG A 1 69 ? 3.200 -10.711 -1.430 1.00 97.75 69 ARG A C 1
ATOM 561 O O . ARG A 1 69 ? 3.751 -11.702 -1.893 1.00 97.75 69 ARG A O 1
ATOM 568 N N . VAL A 1 70 ? 2.741 -9.711 -2.191 1.00 97.31 70 VAL A N 1
ATOM 569 C CA . VAL A 1 70 ? 2.671 -9.841 -3.658 1.00 97.31 70 VAL A CA 1
ATOM 570 C C . VAL A 1 70 ? 4.031 -10.113 -4.298 1.00 97.31 70 VAL A C 1
ATOM 572 O O . VAL A 1 70 ? 4.114 -10.936 -5.203 1.00 97.31 70 VAL A O 1
ATOM 575 N N . ILE A 1 71 ? 5.114 -9.477 -3.826 1.00 96.56 71 ILE A N 1
ATOM 576 C CA . ILE A 1 71 ? 6.438 -9.652 -4.447 1.00 96.56 71 ILE A CA 1
ATOM 577 C C . ILE A 1 71 ? 7.015 -11.056 -4.252 1.00 96.56 71 ILE A C 1
ATOM 579 O O . ILE A 1 71 ? 7.893 -11.444 -5.014 1.00 96.56 71 ILE A O 1
ATOM 583 N N . GLN A 1 72 ? 6.546 -11.822 -3.261 1.00 96.00 72 GLN A N 1
ATOM 584 C CA . GLN A 1 72 ? 7.024 -13.190 -3.028 1.00 96.00 72 GLN A CA 1
ATOM 585 C C . GLN A 1 72 ? 6.586 -14.161 -4.128 1.00 96.00 72 GLN A C 1
ATOM 587 O O . GLN A 1 72 ? 7.202 -15.210 -4.285 1.00 96.00 72 GLN A O 1
ATOM 592 N N . HIS A 1 73 ? 5.534 -13.826 -4.874 1.00 94.81 73 HIS A N 1
ATOM 593 C CA . HIS A 1 73 ? 4.921 -14.715 -5.861 1.00 94.81 73 HIS A CA 1
ATOM 594 C C . HIS A 1 73 ? 4.554 -13.988 -7.168 1.00 94.81 73 HIS A C 1
ATOM 596 O O . HIS A 1 73 ? 3.715 -14.458 -7.938 1.00 94.81 73 HIS A O 1
ATOM 602 N N . ALA 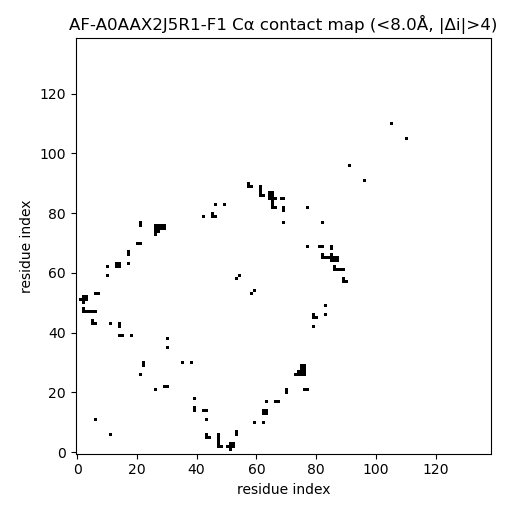A 1 74 ? 5.132 -12.811 -7.422 1.00 95.44 74 ALA A N 1
ATOM 603 C CA . ALA A 1 74 ? 4.854 -12.037 -8.626 1.00 95.44 74 ALA A CA 1
ATOM 604 C C . ALA A 1 74 ? 5.662 -12.564 -9.822 1.00 95.44 74 ALA A C 1
ATOM 606 O O . ALA A 1 74 ? 6.869 -12.363 -9.902 1.00 95.44 74 ALA A O 1
ATOM 607 N N . GLU A 1 75 ? 4.982 -13.191 -10.782 1.00 94.44 75 GLU A N 1
ATOM 608 C CA . GLU A 1 75 ? 5.586 -13.644 -12.050 1.00 94.44 75 GLU A CA 1
ATOM 609 C C . GLU A 1 75 ? 5.473 -12.596 -13.172 1.00 94.44 75 GLU A C 1
ATOM 611 O O . GLU A 1 75 ? 6.261 -12.570 -14.117 1.00 94.44 75 GLU A O 1
ATOM 616 N N . LYS A 1 76 ? 4.475 -11.713 -13.070 1.00 96.31 76 LYS A N 1
ATOM 617 C CA . LYS A 1 76 ? 4.180 -10.621 -14.007 1.00 96.31 76 LYS A CA 1
ATOM 618 C C . LYS A 1 76 ? 3.911 -9.344 -13.232 1.00 96.31 76 LYS A C 1
ATOM 620 O O . LYS A 1 76 ? 3.672 -9.389 -12.025 1.00 96.31 76 LYS A O 1
ATOM 625 N N . TRP A 1 77 ? 3.930 -8.215 -13.937 1.00 96.19 77 TRP A N 1
ATOM 626 C CA . TRP A 1 77 ? 3.653 -6.919 -13.334 1.00 96.19 77 TRP A CA 1
ATOM 627 C C . TRP A 1 77 ? 2.360 -6.932 -12.514 1.00 96.19 77 TRP A C 1
ATOM 629 O O . TRP A 1 77 ? 1.298 -7.343 -12.989 1.00 96.19 77 TRP A O 1
ATOM 639 N N . VAL A 1 78 ? 2.486 -6.482 -11.267 1.00 96.88 78 VAL A N 1
ATOM 640 C CA . VAL A 1 78 ? 1.409 -6.496 -10.282 1.00 96.88 78 VAL A CA 1
ATOM 641 C C . VAL A 1 78 ? 0.499 -5.294 -10.512 1.00 96.88 78 VAL A C 1
ATOM 643 O O . VAL A 1 78 ? 0.962 -4.161 -10.599 1.00 96.88 78 VAL A O 1
ATOM 646 N N . GLN A 1 79 ? -0.806 -5.538 -10.580 1.00 95.38 79 GLN A N 1
ATOM 647 C CA . GLN A 1 79 ? -1.835 -4.503 -10.676 1.00 95.38 79 GLN A CA 1
ATOM 648 C C . GLN A 1 79 ? -2.288 -4.036 -9.281 1.00 95.38 79 GLN A C 1
ATOM 650 O O . GLN A 1 79 ? -2.259 -4.840 -8.342 1.00 95.38 79 GLN A O 1
ATOM 655 N N . PRO A 1 80 ? -2.808 -2.799 -9.123 1.00 95.69 80 PRO A N 1
ATOM 656 C CA . PRO A 1 80 ? -3.294 -2.297 -7.833 1.00 95.69 80 PRO A CA 1
ATOM 657 C C . PRO A 1 80 ? -4.267 -3.256 -7.137 1.00 95.69 80 PRO A C 1
ATOM 659 O O . PRO A 1 80 ? -4.139 -3.523 -5.944 1.00 95.69 80 PRO A O 1
ATOM 662 N N . ALA A 1 81 ? -5.188 -3.858 -7.898 1.00 94.94 81 ALA A N 1
ATOM 663 C CA . ALA A 1 81 ? -6.173 -4.809 -7.383 1.00 94.94 81 ALA A CA 1
ATOM 664 C C . ALA A 1 81 ? -5.542 -6.036 -6.702 1.00 94.94 81 ALA A C 1
ATOM 666 O O . ALA A 1 81 ? -6.123 -6.580 -5.766 1.00 94.94 81 ALA A O 1
ATOM 667 N N . GLN A 1 82 ? -4.364 -6.477 -7.152 1.00 96.31 82 GLN A N 1
ATOM 668 C CA . GLN A 1 82 ? -3.648 -7.589 -6.525 1.00 96.31 82 GLN A CA 1
ATOM 669 C C . GLN A 1 82 ? -3.053 -7.165 -5.180 1.00 96.31 82 GLN A C 1
ATOM 671 O O . GLN A 1 82 ? -3.183 -7.903 -4.213 1.00 96.31 82 GLN A O 1
ATOM 676 N N . VAL A 1 83 ? -2.484 -5.958 -5.083 1.00 96.69 83 VAL A N 1
ATOM 677 C CA . VAL A 1 83 ? -1.988 -5.421 -3.803 1.00 96.69 83 VAL A CA 1
ATOM 678 C C . VAL A 1 83 ? -3.132 -5.199 -2.824 1.00 96.69 83 VAL A C 1
ATOM 680 O O . VAL A 1 83 ? -3.019 -5.600 -1.672 1.00 96.69 83 VAL A O 1
ATOM 683 N N . ILE A 1 84 ? -4.250 -4.629 -3.279 1.00 95.12 84 ILE A N 1
ATOM 684 C CA . ILE A 1 84 ? -5.436 -4.366 -2.452 1.00 95.12 84 ILE A CA 1
ATOM 685 C C . ILE A 1 84 ? -5.943 -5.642 -1.767 1.00 95.12 84 ILE A C 1
ATOM 687 O O . ILE A 1 84 ? -6.283 -5.603 -0.587 1.00 95.12 84 ILE A O 1
ATOM 691 N N . ARG A 1 85 ? -5.953 -6.776 -2.480 1.00 94.94 85 ARG A N 1
ATOM 692 C CA . ARG A 1 85 ? -6.365 -8.080 -1.925 1.00 94.94 85 ARG A CA 1
ATOM 693 C C . ARG A 1 85 ? -5.449 -8.573 -0.806 1.00 94.94 85 ARG A C 1
ATOM 695 O O . ARG A 1 85 ? -5.918 -9.267 0.087 1.00 94.94 85 ARG A O 1
ATOM 702 N N . GLU A 1 86 ? -4.174 -8.197 -0.840 1.00 96.19 86 GLU A N 1
ATOM 703 C CA . GLU A 1 86 ? -3.172 -8.609 0.147 1.00 96.19 86 GLU A CA 1
ATOM 704 C C . GLU A 1 86 ? -3.081 -7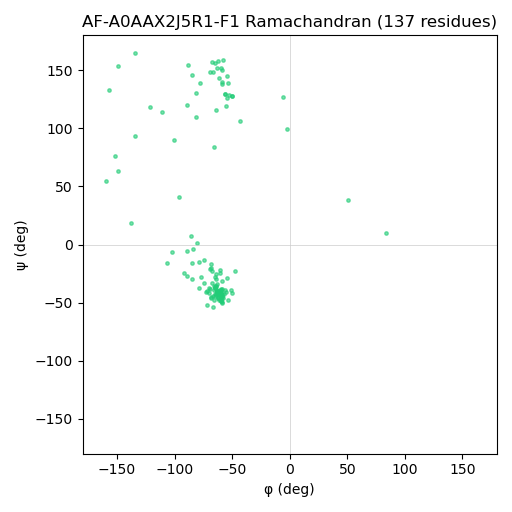.671 1.359 1.00 96.19 86 GLU A C 1
ATOM 706 O O . GLU A 1 86 ? -2.347 -7.973 2.310 1.00 96.19 86 GLU A O 1
ATOM 711 N N . ILE A 1 87 ? -3.811 -6.545 1.354 1.00 93.88 87 ILE A N 1
ATOM 712 C CA . ILE A 1 87 ? -3.840 -5.607 2.479 1.00 93.88 87 ILE A CA 1
ATOM 713 C C . ILE A 1 87 ? -4.461 -6.317 3.688 1.00 93.88 87 ILE A C 1
ATOM 715 O O . ILE A 1 87 ? -5.646 -6.654 3.661 1.00 93.88 87 ILE A O 1
ATOM 719 N N . PRO A 1 88 ? -3.700 -6.528 4.780 1.00 92.19 88 PRO A N 1
ATOM 720 C CA . PRO A 1 88 ? -4.249 -7.157 5.969 1.00 92.19 88 PRO A CA 1
ATOM 721 C C . PRO A 1 88 ? -5.365 -6.284 6.565 1.00 92.19 88 PRO A C 1
ATOM 723 O O . PRO A 1 88 ? -5.335 -5.053 6.416 1.00 92.19 88 PRO A O 1
ATOM 726 N N . PRO A 1 89 ? -6.346 -6.876 7.265 1.00 89.06 89 PRO A N 1
ATOM 727 C CA . PRO A 1 89 ? -7.299 -6.096 8.045 1.00 89.06 89 PRO A CA 1
ATOM 728 C C . PRO A 1 89 ? -6.553 -5.242 9.079 1.00 89.06 89 PRO A C 1
ATOM 730 O O . PRO A 1 89 ? -5.401 -5.522 9.424 1.00 89.06 89 PRO A O 1
ATOM 733 N N . ARG A 1 90 ? -7.190 -4.172 9.563 1.00 86.88 90 ARG A N 1
ATOM 734 C CA . ARG A 1 90 ? -6.649 -3.448 10.719 1.00 86.88 90 ARG A CA 1
ATOM 735 C C . ARG A 1 90 ? -6.543 -4.411 11.889 1.00 86.88 90 ARG A C 1
ATOM 737 O O . ARG A 1 90 ? -7.455 -5.210 12.091 1.00 86.88 90 ARG A O 1
ATOM 744 N N . SER A 1 91 ? -5.455 -4.317 12.650 1.00 76.75 91 SER A N 1
ATOM 745 C CA . SER A 1 91 ? -5.408 -4.986 13.944 1.00 76.75 91 SER A CA 1
ATOM 746 C C . SER A 1 91 ? -6.592 -4.493 14.760 1.00 76.75 91 SER A C 1
ATOM 748 O O . SER A 1 91 ? -6.819 -3.281 14.848 1.00 76.75 91 SER A O 1
ATOM 750 N N . GLU A 1 92 ? -7.355 -5.419 15.325 1.00 67.62 92 GLU A N 1
ATOM 751 C CA . GLU A 1 92 ? -8.398 -5.054 16.263 1.00 67.62 92 GLU A CA 1
ATOM 752 C C . GLU A 1 92 ? -7.770 -4.209 17.372 1.00 67.62 92 GLU A C 1
ATOM 754 O O . GLU A 1 92 ? -6.755 -4.574 17.969 1.00 67.62 92 GLU A O 1
ATOM 759 N N . SER A 1 93 ? -8.335 -3.025 17.598 1.00 58.56 93 SER A N 1
ATOM 760 C CA . SER A 1 93 ? -7.987 -2.231 18.770 1.00 58.56 93 SER A CA 1
ATOM 761 C C . SER A 1 93 ? -8.201 -3.099 20.011 1.00 58.56 93 SER A C 1
ATOM 763 O O . SER A 1 93 ? -9.172 -3.856 20.063 1.00 58.56 93 SER A O 1
ATOM 765 N N . ALA A 1 94 ? -7.357 -2.940 21.036 1.00 55.56 94 ALA A N 1
ATOM 766 C CA . ALA A 1 94 ? -7.531 -3.576 22.347 1.00 55.56 94 ALA A CA 1
ATOM 767 C C . ALA A 1 94 ? -8.966 -3.424 22.905 1.00 55.56 94 ALA A C 1
ATOM 769 O O . ALA A 1 94 ? -9.419 -4.246 23.695 1.00 55.56 94 ALA A O 1
ATOM 770 N N . VAL A 1 95 ? -9.713 -2.415 22.439 1.00 53.56 95 VAL A N 1
ATOM 771 C CA . VAL A 1 95 ? -11.130 -2.195 22.746 1.00 53.56 95 VAL A CA 1
ATOM 772 C C . VAL A 1 95 ? -12.053 -3.314 22.238 1.00 53.56 95 VAL A C 1
ATOM 774 O O . VAL A 1 95 ? -12.996 -3.648 22.945 1.00 53.56 95 VAL A O 1
ATOM 777 N N . SER A 1 96 ? -11.806 -3.945 21.081 1.00 54.84 96 SER A N 1
ATOM 778 C CA . SER A 1 96 ? -12.623 -5.104 20.650 1.00 54.84 96 SER A CA 1
ATOM 779 C C . SER A 1 96 ? -12.444 -6.299 21.587 1.00 54.84 96 SER A C 1
ATOM 781 O O . SER A 1 96 ? -13.436 -6.906 21.984 1.00 54.84 96 SER A O 1
ATOM 783 N N . GLY A 1 97 ? -11.219 -6.543 22.067 1.00 55.31 97 GLY A N 1
ATOM 784 C CA . GLY A 1 97 ? -10.959 -7.551 23.101 1.00 55.31 97 GLY A CA 1
ATOM 785 C C . GLY A 1 97 ? -11.628 -7.246 24.451 1.00 55.31 97 GLY A C 1
ATOM 786 O O . GLY A 1 97 ? -11.944 -8.163 25.205 1.00 55.31 97 GLY A O 1
ATOM 787 N N . LEU A 1 98 ? -11.906 -5.970 24.753 1.00 56.78 98 LEU A N 1
ATOM 788 C CA . LEU A 1 98 ? -12.684 -5.569 25.935 1.00 56.78 98 LEU A CA 1
ATOM 789 C C . LEU A 1 98 ? -14.197 -5.780 25.751 1.00 56.78 98 LEU A C 1
ATOM 791 O O . LEU A 1 98 ? -14.891 -6.007 26.737 1.00 56.78 98 LEU A O 1
ATOM 795 N N . ILE A 1 99 ? -14.714 -5.726 24.518 1.00 58.28 99 ILE A N 1
ATOM 796 C CA . ILE A 1 99 ? -16.127 -6.025 24.214 1.00 58.28 99 ILE A CA 1
ATOM 797 C C . ILE A 1 99 ? -16.385 -7.538 24.280 1.00 58.28 99 ILE A C 1
ATOM 799 O O . ILE A 1 99 ? -17.461 -7.968 24.695 1.00 58.28 99 ILE A O 1
ATOM 803 N N . GLU A 1 100 ? -15.392 -8.352 23.911 1.00 55.78 100 GLU A N 1
ATOM 804 C CA . GLU A 1 100 ? -15.494 -9.816 23.921 1.00 55.78 100 GLU A CA 1
ATOM 805 C C . GLU A 1 100 ? -15.439 -10.429 25.330 1.00 55.78 100 GLU A C 1
ATOM 807 O O . GLU A 1 100 ? -15.848 -11.578 25.530 1.00 55.78 100 GLU A O 1
ATOM 812 N N . GLN A 1 101 ? -15.048 -9.644 26.343 1.00 57.75 101 GLN A N 1
ATOM 813 C CA . GLN A 1 101 ? -15.384 -9.949 27.731 1.00 57.75 101 GLN A CA 1
ATOM 814 C C . GLN A 1 101 ? -16.903 -9.840 27.888 1.00 57.75 101 GLN A C 1
ATOM 816 O O . GLN A 1 101 ? -17.431 -8.804 28.291 1.00 57.75 101 GLN A O 1
ATOM 821 N N . LYS A 1 102 ? -17.612 -10.922 27.537 1.00 58.47 102 LYS A N 1
ATOM 822 C CA . LYS A 1 102 ? -19.042 -11.110 27.789 1.00 58.47 102 LYS A CA 1
ATOM 823 C C . LYS A 1 102 ? -19.321 -10.631 29.207 1.00 58.47 102 LYS A C 1
ATOM 825 O O . LYS A 1 102 ? -18.950 -11.308 30.167 1.00 58.47 102 LYS A O 1
ATOM 830 N N . GLN A 1 103 ? -19.960 -9.469 29.337 1.00 62.28 103 GLN A N 1
ATOM 831 C CA . GLN A 1 103 ? -20.469 -9.041 30.629 1.00 62.28 103 GLN A CA 1
ATOM 832 C C . GLN A 1 103 ? -21.325 -10.196 31.161 1.00 62.28 103 GLN A C 1
ATOM 834 O O . GLN A 1 103 ? -22.149 -10.729 30.403 1.00 62.28 103 GLN A O 1
ATOM 839 N N . PRO A 1 104 ? -21.090 -10.653 32.403 1.00 67.25 104 PRO A N 1
ATOM 840 C CA . PRO A 1 104 ? -21.843 -11.764 32.953 1.00 67.25 104 PRO A CA 1
ATOM 841 C C . PRO A 1 104 ? -23.335 -11.451 32.839 1.00 67.25 104 PRO A C 1
ATOM 843 O O . PRO A 1 104 ? -23.760 -10.307 33.022 1.00 67.25 104 PRO A O 1
ATOM 846 N N . ALA A 1 105 ? -24.132 -12.457 32.473 1.00 71.56 105 ALA A N 1
ATOM 847 C CA . ALA A 1 105 ? -25.569 -12.278 32.341 1.00 71.56 105 ALA A CA 1
ATOM 848 C C . ALA A 1 105 ? -26.126 -11.729 33.664 1.00 71.56 105 ALA A C 1
ATOM 850 O O . ALA A 1 105 ? -26.000 -12.383 34.695 1.00 71.56 105 ALA A O 1
ATOM 851 N N . LEU A 1 106 ? -26.728 -10.532 33.620 1.00 74.19 106 LEU A N 1
ATOM 852 C CA . LEU A 1 106 ? -27.322 -9.879 34.791 1.00 74.19 106 LEU A CA 1
ATOM 853 C C . LEU A 1 106 ? -28.251 -10.854 35.519 1.00 74.19 106 LEU A C 1
ATOM 855 O O . LEU A 1 106 ? -29.158 -11.407 34.880 1.00 74.19 106 LEU A O 1
ATOM 859 N N . SER A 1 107 ? -28.059 -11.016 36.830 1.00 82.75 107 SER A N 1
ATOM 860 C CA . SER A 1 107 ? -28.970 -11.791 37.675 1.00 82.75 107 SER A CA 1
ATOM 861 C C . SER A 1 107 ? -30.367 -11.160 37.693 1.00 82.75 107 SER A C 1
ATOM 863 O O . SER A 1 107 ? -30.536 -9.968 37.422 1.00 82.75 107 SER A O 1
ATOM 865 N N . GLU A 1 108 ? -31.403 -11.932 38.025 1.00 81.31 108 GLU A N 1
ATOM 866 C CA . GLU A 1 108 ? -32.775 -11.404 38.082 1.00 81.31 108 GLU A CA 1
ATOM 867 C C . GLU A 1 108 ? -32.922 -10.247 39.082 1.00 81.31 108 GLU A C 1
ATOM 869 O O . GLU A 1 108 ? -33.574 -9.247 38.776 1.00 81.31 108 GLU A O 1
ATOM 874 N N . ALA A 1 109 ? -32.239 -10.333 40.227 1.00 85.62 109 ALA A N 1
ATOM 875 C CA . ALA A 1 109 ? -32.228 -9.285 41.244 1.00 85.62 109 ALA A CA 1
ATOM 876 C C . ALA A 1 109 ? -31.547 -7.990 40.760 1.00 85.62 109 ALA A C 1
ATOM 878 O O . ALA A 1 109 ? -31.970 -6.886 41.103 1.00 85.62 109 ALA A O 1
ATOM 879 N N . GLU A 1 110 ? -30.492 -8.092 39.949 1.00 85.62 110 GLU A N 1
ATOM 880 C CA . GLU A 1 110 ? -29.846 -6.925 39.332 1.00 85.62 110 GLU A CA 1
ATOM 881 C C . GLU A 1 110 ? -30.707 -6.312 38.233 1.00 85.62 110 GLU A C 1
ATOM 883 O O . GLU A 1 110 ? -30.828 -5.091 38.160 1.00 85.62 110 GLU A O 1
ATOM 888 N N . ARG A 1 111 ? -31.368 -7.140 37.416 1.00 85.38 111 ARG A N 1
ATOM 889 C CA . ARG A 1 111 ? -32.311 -6.653 36.399 1.00 85.38 111 ARG A CA 1
ATOM 890 C C . ARG A 1 111 ? -33.449 -5.861 37.028 1.00 85.38 111 ARG A C 1
ATOM 892 O O . ARG A 1 111 ? -33.823 -4.823 36.490 1.00 85.38 111 ARG A O 1
ATOM 899 N N . GLU A 1 112 ? -33.978 -6.325 38.156 1.00 89.75 112 GLU A N 1
ATOM 900 C CA . GLU A 1 112 ? -35.064 -5.640 38.855 1.00 89.75 112 GLU A CA 1
ATOM 901 C C . GLU A 1 112 ? -34.614 -4.304 39.456 1.00 89.75 112 GLU A C 1
ATOM 903 O O . GLU A 1 112 ? -35.262 -3.281 39.231 1.00 89.75 112 GLU A O 1
ATOM 908 N N . ARG A 1 113 ? -33.446 -4.265 40.110 1.00 91.44 113 ARG A N 1
ATOM 909 C CA . ARG A 1 113 ? -32.861 -3.005 40.602 1.00 91.44 113 ARG A CA 1
ATOM 910 C C . ARG A 1 113 ? -32.614 -2.005 39.473 1.00 91.44 113 ARG A C 1
ATOM 912 O O . ARG A 1 113 ? -32.976 -0.837 39.598 1.00 91.44 113 ARG A O 1
ATOM 919 N N . ASN A 1 114 ? -32.068 -2.466 38.349 1.00 90.44 114 ASN A N 1
ATOM 920 C CA . ASN A 1 114 ? -31.823 -1.617 37.185 1.00 90.44 114 ASN A CA 1
ATOM 921 C C . ASN A 1 114 ? -33.132 -1.072 36.598 1.00 90.44 114 ASN A C 1
ATOM 923 O O . ASN A 1 114 ? -33.201 0.108 36.259 1.00 90.44 114 ASN A O 1
ATOM 927 N N . ARG A 1 115 ? -34.192 -1.890 36.524 1.00 93.62 115 ARG A N 1
ATOM 928 C CA . ARG A 1 115 ? -35.526 -1.440 36.089 1.00 93.62 115 ARG A CA 1
ATOM 929 C C . ARG A 1 115 ? -36.071 -0.335 36.988 1.00 93.62 115 ARG A C 1
ATOM 931 O O . ARG A 1 115 ? -36.527 0.686 36.477 1.00 93.62 115 ARG A O 1
ATOM 938 N N . GLN A 1 116 ? -35.998 -0.513 38.304 1.00 94.38 116 GLN A N 1
ATOM 939 C CA . GLN A 1 116 ? -36.475 0.480 39.269 1.00 94.38 116 GLN A CA 1
ATOM 940 C C . GLN A 1 116 ? -35.696 1.794 39.159 1.00 94.38 116 GLN A C 1
ATOM 942 O O . GLN A 1 116 ? -36.294 2.870 39.135 1.00 94.38 116 GLN A O 1
ATOM 947 N N . TYR A 1 117 ? -34.375 1.709 39.005 1.00 92.62 117 TYR A N 1
ATOM 948 C CA . TYR A 1 117 ? -33.516 2.873 38.811 1.00 92.62 117 TYR A CA 1
ATOM 949 C C . TYR A 1 117 ? -33.843 3.636 37.517 1.00 92.62 117 TYR A C 1
ATOM 951 O O . TYR A 1 117 ? -34.009 4.856 37.538 1.00 92.62 117 TYR A O 1
ATOM 959 N N . ILE A 1 118 ? -34.021 2.924 36.397 1.00 95.31 118 ILE A N 1
ATOM 960 C CA . ILE A 1 118 ? -34.412 3.526 35.112 1.00 95.31 118 ILE A CA 1
ATOM 961 C C . ILE A 1 118 ? -35.782 4.209 35.227 1.00 95.31 118 ILE A C 1
ATOM 963 O O . ILE A 1 118 ? -35.945 5.327 34.745 1.00 95.31 118 ILE A O 1
ATOM 967 N N . GLN A 1 119 ? -36.753 3.589 35.903 1.00 93.81 119 GLN A N 1
ATOM 968 C CA . GLN A 1 119 ? -38.071 4.192 36.134 1.00 93.81 119 GLN A CA 1
ATOM 969 C C . GLN A 1 119 ? -37.978 5.496 36.938 1.00 93.81 119 GLN A C 1
ATOM 971 O O . GLN A 1 119 ? -38.626 6.487 36.600 1.00 93.81 119 GLN A O 1
ATOM 976 N N . GLN A 1 120 ? -37.139 5.538 37.974 1.00 91.50 120 GLN A N 1
ATOM 977 C CA . GLN A 1 120 ? -36.905 6.759 38.752 1.00 91.50 120 GLN A CA 1
ATOM 978 C C . GLN A 1 120 ? -36.253 7.864 37.911 1.00 91.50 120 GLN A C 1
ATOM 980 O O . GLN A 1 120 ? -36.691 9.016 37.964 1.00 91.50 120 GLN A O 1
ATOM 985 N N . LEU A 1 121 ? -35.259 7.519 37.089 1.00 92.56 121 LEU A N 1
ATOM 986 C CA . LEU A 1 121 ? -34.623 8.438 36.140 1.00 92.56 121 LEU A CA 1
ATOM 987 C C . LEU A 1 121 ? -35.632 9.027 35.149 1.00 92.56 121 LEU A C 1
ATOM 989 O O . LEU A 1 121 ? -35.713 10.247 35.004 1.00 92.56 121 LEU A O 1
ATOM 993 N N . LEU A 1 122 ? -36.448 8.178 34.517 1.00 93.12 122 LEU A N 1
ATOM 994 C CA . LEU A 1 122 ? -37.473 8.606 33.562 1.00 93.12 122 LEU A CA 1
ATOM 995 C C . LEU A 1 122 ? -38.512 9.523 34.216 1.00 93.12 122 LEU A C 1
ATOM 997 O O . LEU A 1 122 ? -38.855 10.558 33.648 1.00 93.12 122 LEU A O 1
ATOM 1001 N N . ASN A 1 123 ? -38.955 9.202 35.432 1.00 92.50 123 ASN A N 1
ATOM 1002 C CA . ASN A 1 123 ? -39.882 10.042 36.192 1.00 92.50 123 ASN A CA 1
ATOM 1003 C C . ASN A 1 123 ? -39.279 11.406 36.551 1.00 92.50 123 ASN A C 1
ATOM 1005 O O . ASN A 1 123 ? -39.980 12.419 36.541 1.00 92.50 123 ASN A O 1
ATOM 1009 N N . THR A 1 124 ? -37.97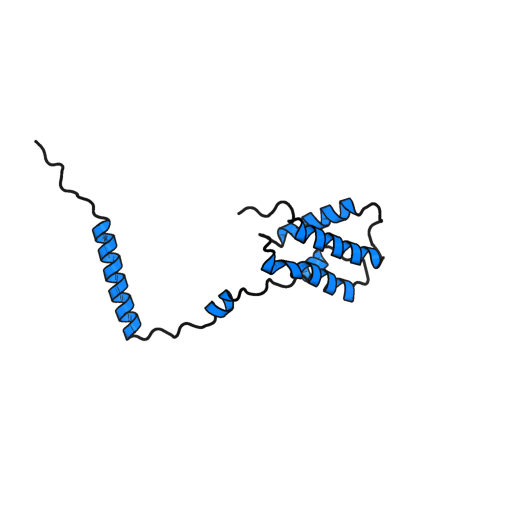9 11.446 36.844 1.00 89.31 124 THR A N 1
ATOM 1010 C CA . THR A 1 124 ? -37.259 12.684 37.165 1.00 89.31 124 THR A CA 1
ATOM 1011 C C . THR A 1 124 ? -37.148 13.578 35.930 1.00 89.31 124 THR A C 1
ATOM 1013 O O . THR A 1 124 ? -37.482 14.760 35.995 1.00 89.31 124 THR A O 1
ATOM 1016 N N . ILE A 1 125 ? -36.782 13.004 34.779 1.00 91.06 125 ILE A N 1
ATOM 1017 C CA . ILE A 1 125 ? -36.726 13.713 33.490 1.00 91.06 125 ILE A CA 1
ATOM 1018 C C . ILE A 1 125 ? -38.123 14.193 33.068 1.00 91.06 125 ILE A C 1
ATOM 1020 O O . ILE A 1 125 ? -38.278 15.329 32.626 1.00 91.06 125 ILE A O 1
ATOM 1024 N N . ALA A 1 126 ? -39.160 13.368 33.242 1.00 86.62 126 ALA A N 1
ATOM 1025 C CA . ALA A 1 126 ? -40.537 13.731 32.912 1.00 86.62 126 ALA A CA 1
ATOM 1026 C C . ALA A 1 126 ? -41.072 14.885 33.778 1.00 86.62 126 ALA A C 1
ATOM 1028 O O . ALA A 1 126 ? -41.801 15.737 33.272 1.00 86.62 126 ALA A O 1
ATOM 1029 N N . ARG A 1 127 ? -40.693 14.944 35.064 1.00 78.81 127 ARG A N 1
ATOM 1030 C CA . ARG A 1 127 ? -41.013 16.075 35.951 1.00 78.81 127 ARG A CA 1
ATOM 1031 C C . ARG A 1 127 ? -40.235 17.334 35.576 1.00 78.81 127 ARG A C 1
ATOM 1033 O O . ARG A 1 127 ? -40.833 18.399 35.522 1.00 78.81 127 ARG A O 1
ATOM 1040 N N . ALA A 1 128 ? -38.948 17.208 35.253 1.00 75.75 128 ALA A N 1
ATOM 1041 C CA . ALA A 1 128 ? -38.120 18.332 34.811 1.00 75.75 128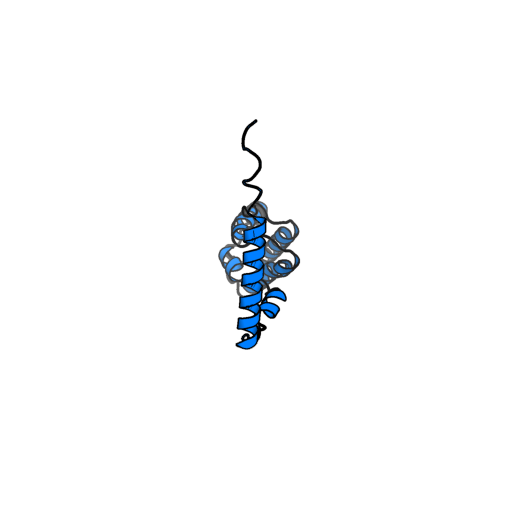 ALA A CA 1
ATOM 1042 C C . ALA A 1 128 ? -38.586 18.930 33.468 1.00 75.75 128 ALA A C 1
ATOM 1044 O O . ALA A 1 128 ? -38.405 20.119 33.226 1.00 75.75 128 ALA A O 1
ATOM 1045 N N . LYS A 1 129 ? -39.225 18.128 32.602 1.00 70.56 129 LYS A N 1
ATOM 1046 C CA . LYS A 1 129 ? -39.797 18.572 31.319 1.00 70.56 129 LYS A CA 1
ATOM 1047 C C . LYS A 1 129 ? -41.177 19.244 31.444 1.00 70.56 129 LYS A C 1
ATOM 1049 O O . LYS A 1 129 ? -41.735 19.627 30.421 1.00 70.56 129 LYS A O 1
ATOM 1054 N N . ARG A 1 130 ? -41.742 19.401 32.650 1.00 58.78 130 ARG A N 1
ATOM 1055 C CA . ARG A 1 130 ? -42.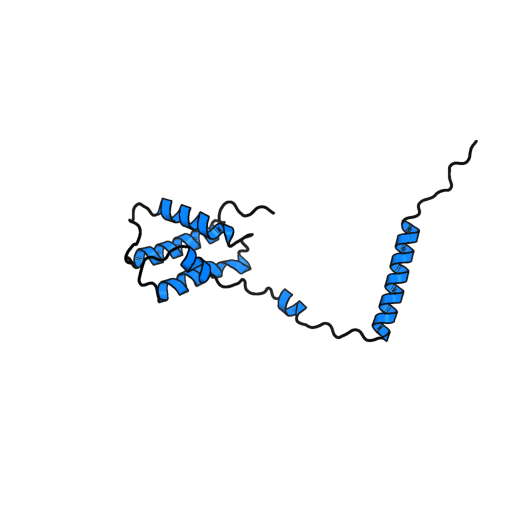925 20.251 32.889 1.00 58.78 130 ARG A CA 1
ATOM 1056 C C . ARG A 1 130 ? -42.489 21.595 33.491 1.00 58.78 130 ARG A C 1
ATOM 1058 O O . ARG A 1 130 ? -42.407 21.686 34.715 1.00 58.78 130 ARG A O 1
ATOM 1065 N N . PRO A 1 131 ? -42.191 22.634 32.691 1.00 54.28 131 PRO A N 1
ATOM 1066 C CA . PRO A 1 131 ? -42.125 23.989 33.214 1.00 54.28 131 PRO A CA 1
ATOM 1067 C C . PRO A 1 131 ? -43.543 24.556 33.404 1.00 54.28 131 PRO A C 1
ATOM 1069 O O . PRO A 1 131 ? -44.408 24.325 32.569 1.00 54.28 131 PRO A O 1
ATOM 1072 N N . ASN A 1 132 ? -43.740 25.260 34.524 1.00 56.06 132 ASN A N 1
ATOM 1073 C CA . ASN A 1 132 ? -44.828 26.186 34.881 1.00 56.06 132 ASN A CA 1
ATOM 1074 C C . ASN A 1 132 ? -45.911 26.460 33.811 1.00 56.06 132 ASN A C 1
ATOM 1076 O O . ASN A 1 132 ? -45.762 27.381 33.014 1.00 56.06 132 ASN A O 1
ATOM 1080 N N . ASP A 1 133 ? -47.060 25.785 33.917 1.00 47.78 133 ASP A N 1
ATOM 1081 C CA . ASP A 1 133 ? -48.339 26.206 33.309 1.00 47.78 133 ASP A CA 1
ATOM 1082 C C . ASP A 1 133 ? -49.212 26.965 34.333 1.00 47.78 133 ASP A C 1
ATOM 1084 O O . ASP A 1 133 ? -50.418 26.749 34.449 1.00 47.78 133 ASP A O 1
ATOM 1088 N N . SER A 1 134 ? -48.610 27.830 35.151 1.00 49.47 134 SER A N 1
ATOM 1089 C CA . SER A 1 134 ? -49.356 28.587 36.161 1.00 49.47 134 SER A CA 1
ATOM 1090 C C . SER A 1 134 ? -48.736 29.951 36.430 1.00 49.47 134 SER A C 1
ATOM 1092 O O . SER A 1 134 ? -48.271 30.206 37.533 1.00 49.47 134 SER A O 1
ATOM 1094 N N . GLU A 1 135 ? -48.713 30.818 35.417 1.00 47.81 135 GLU A N 1
ATOM 1095 C CA . GLU A 1 135 ? -48.570 32.267 35.623 1.00 47.81 135 GLU A CA 1
ATOM 1096 C C . GLU A 1 135 ? -49.069 33.069 34.404 1.00 47.81 135 GLU A C 1
ATOM 1098 O O . GLU A 1 135 ? -48.351 33.867 33.829 1.00 47.81 135 GLU A O 1
ATOM 1103 N N . PHE A 1 136 ? -50.317 32.845 33.976 1.00 47.56 136 PHE A N 1
ATOM 1104 C CA . PHE A 1 136 ? -51.073 33.813 33.161 1.00 47.56 136 PHE A CA 1
ATOM 1105 C C . PHE A 1 136 ? -52.578 33.637 33.417 1.00 47.56 136 PHE A C 1
ATOM 1107 O O . PHE A 1 136 ? -53.317 33.078 32.610 1.00 47.56 136 PHE A O 1
ATOM 1114 N N . THR A 1 137 ? -53.046 34.123 34.567 1.00 47.81 137 THR A N 1
ATOM 1115 C CA . THR A 1 137 ? -54.447 34.529 34.738 1.00 47.81 137 THR A CA 1
ATOM 1116 C C . THR A 1 137 ? -54.470 35.996 35.135 1.00 47.81 137 THR A C 1
ATOM 1118 O O . THR A 1 137 ? -53.905 36.366 36.159 1.00 47.81 137 THR A O 1
ATOM 1121 N N . SER A 1 138 ? -55.095 36.780 34.257 1.00 44.94 138 SER A N 1
ATOM 1122 C CA . SER A 1 138 ? -55.546 38.170 34.343 1.00 44.94 138 SER A CA 1
ATOM 1123 C C . SER A 1 138 ? -55.421 38.890 35.689 1.00 44.94 138 SER A C 1
ATOM 1125 O O . SER A 1 138 ? -56.039 38.472 36.667 1.00 44.94 138 SER A O 1
ATOM 1127 N N . ASN A 1 139 ? -54.777 40.062 35.674 1.00 41.56 139 ASN A N 1
ATOM 1128 C CA . ASN A 1 139 ? -55.453 41.345 35.926 1.00 41.56 139 ASN A CA 1
ATOM 1129 C C . ASN A 1 139 ? -54.609 42.515 35.407 1.00 41.56 139 ASN A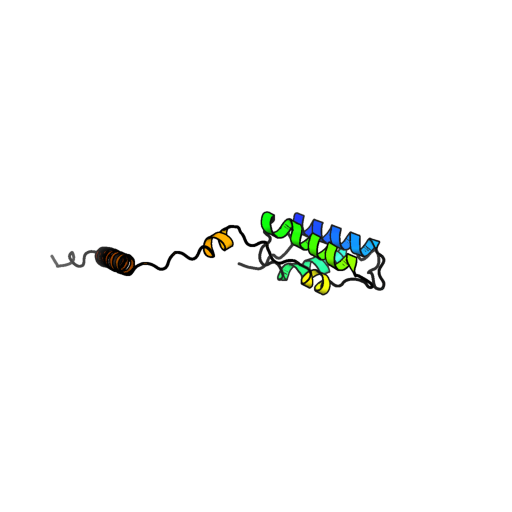 C 1
ATOM 1131 O O . ASN A 1 139 ? -53.412 42.565 35.766 1.00 41.56 139 ASN A O 1
#

pLDDT: mean 83.99, std 15.37, range [41.56, 97.81]